Protein AF-A0A4R0J7V2-F1 (afdb_monomer)

Mean predicted aligned error: 3.7 Å

Foldseek 3Di:
DVLLVVQLVVLLVVLVVLCVVVVVLLVVLVNDDDALSNCLSVLSNVLTNVVSVVVVVLCVVQVLVVFPLSVVLSVLLVVLSCQLSVLSVVRRSCVSVVHDDDPVSVVSNVVSVVSNVVSVVSVVVSSVVSVVVSVVVVVVVD

Organism: NCBI:txid1572660

pLDDT: mean 94.62, std 4.79, range [77.19, 98.56]

Sequence (142 aa):
MRKLFVAADVYMILGLISGLYYRELTKANDFTGDTQLSVVHTHILALGMLFFLIALALEKLFTLSEGKLFTAFFWVYNAGLALTVGLMIVRGTMTVLGHEAGPALDGLSGLGHITITLGLIFFFINLGKRVEAEVKEKAAAA

Radius of gyration: 18.42 Å; Cα contacts (8 Å, |Δi|>4): 155; chains: 1; bounding box: 40×27×57 Å

Secondary structure (DSSP, 8-state):
-HHHHHHHHHHHHHHHHHHHHHHHHHHHTT--S--THHHHHHHIIIIIIIHHHHHHHHHHHH-GGGSTTHHHHHHHHHHHHHHHHHHHHHHHHHHHTTPPPPHHHHHHHHHHHHHHHHHHHHHHHHHHHHHHHHHHHHHH--

InterPro domains:
  IPR021299 Protein of unknown function DUF2871 [PF11070] (1-129)
  IPR036927 Cytochrome c oxidase-like, subunit I superfamily [G3DSA:1.20.210.10] (2-142)
  IPR036927 Cytochrome c oxidase-like, subunit I superfamily [SSF81442] (29-129)

Solvent-accessible surface area (backbone atoms only — not comparable to full-atom values): 7140 Å² total; per-residue (Å²): 105,70,69,36,52,52,48,15,51,53,22,41,53,51,14,56,52,39,47,50,48,38,55,54,54,31,61,77,55,75,50,85,78,89,47,49,32,78,51,45,22,56,50,30,32,47,71,30,17,50,44,25,50,51,51,37,53,45,31,75,74,38,50,40,79,78,31,88,34,36,66,55,13,55,53,37,28,52,51,10,48,51,47,36,50,50,50,35,48,54,47,16,50,32,48,60,72,73,42,84,77,56,72,68,61,56,60,53,49,53,52,13,54,52,32,32,49,54,11,49,52,31,40,52,58,27,46,53,57,27,51,54,50,51,52,52,52,53,63,73,74,107

Nearest PDB structures (foldseek):
  8d9p-assembly1_A  TM=3.934E-01  e=1.904E+00  synthetic construct
  8a1g-assembly2_B  TM=2.200E-01  e=6.332E-01  Homo sapiens
  1i4d-assembly1_A  TM=3.175E-01  e=2.508E+00  Homo sapiens
  4fzs-assembly1_B  TM=2.188E-01  e=2.374E+00  Homo sapiens
  3qwe-assembly1_A-2  TM=2.459E-01  e=8.897E+00  Homo sapiens

Structure (mmCIF, N/CA/C/O backbone):
data_AF-A0A4R0J7V2-F1
#
_entry.id   AF-A0A4R0J7V2-F1
#
loop_
_atom_site.group_PDB
_atom_site.id
_atom_site.type_symbol
_atom_site.label_atom_id
_atom_site.label_alt_id
_atom_site.label_comp_id
_atom_site.label_asym_id
_atom_site.label_entity_id
_atom_site.label_seq_id
_atom_site.pdbx_PDB_ins_code
_atom_site.Cartn_x
_atom_site.Cartn_y
_atom_site.Cartn_z
_atom_site.occupancy
_atom_site.B_iso_or_equiv
_atom_site.auth_seq_id
_atom_site.auth_comp_id
_atom_site.auth_asym_id
_atom_site.auth_atom_id
_atom_site.pdbx_PDB_model_num
ATOM 1 N N . MET A 1 1 ? -15.236 -5.537 7.130 1.00 85.19 1 MET A N 1
ATOM 2 C CA . MET A 1 1 ? -14.986 -6.873 6.516 1.00 85.19 1 MET A CA 1
ATOM 3 C C . MET A 1 1 ? -14.824 -6.845 4.982 1.00 85.19 1 MET A C 1
ATOM 5 O O . MET A 1 1 ? -13.691 -6.904 4.522 1.00 85.19 1 MET A O 1
ATOM 9 N N . ARG A 1 2 ? -15.889 -6.704 4.161 1.00 93.31 2 ARG A N 1
ATOM 10 C CA . ARG A 1 2 ? -15.815 -6.861 2.678 1.00 93.31 2 ARG A CA 1
ATOM 11 C C . ARG A 1 2 ? -14.757 -5.989 1.983 1.00 93.31 2 ARG A C 1
ATOM 13 O O . ARG A 1 2 ? -14.061 -6.479 1.106 1.00 93.31 2 ARG A O 1
ATOM 20 N N . LYS A 1 3 ? -14.612 -4.721 2.388 1.00 94.19 3 LYS A N 1
ATOM 21 C CA . LYS A 1 3 ? -13.628 -3.790 1.798 1.00 94.19 3 LYS A CA 1
ATOM 22 C C . LYS A 1 3 ? -12.182 -4.285 1.932 1.00 94.19 3 LYS A C 1
ATOM 24 O O . LYS A 1 3 ? -11.427 -4.191 0.975 1.00 94.19 3 LYS A O 1
ATOM 29 N N . LEU A 1 4 ? -11.820 -4.821 3.099 1.00 96.88 4 LEU A N 1
ATOM 30 C CA . LEU A 1 4 ? -10.466 -5.315 3.376 1.00 96.88 4 LEU A CA 1
ATOM 31 C C . LEU A 1 4 ? -10.181 -6.602 2.595 1.00 96.88 4 LEU A C 1
ATOM 33 O O . LEU A 1 4 ? -9.107 -6.735 2.026 1.00 96.88 4 LEU A O 1
ATOM 37 N N . PHE A 1 5 ? -11.168 -7.501 2.505 1.00 97.88 5 PHE A N 1
ATOM 38 C CA . PHE A 1 5 ? -11.057 -8.715 1.693 1.00 97.88 5 PHE A CA 1
ATOM 39 C C . PHE A 1 5 ? -10.855 -8.391 0.208 1.00 97.88 5 PHE A C 1
ATOM 41 O O . PHE A 1 5 ? -9.913 -8.885 -0.398 1.00 97.88 5 PHE A O 1
ATOM 48 N N . VAL A 1 6 ? -11.694 -7.516 -0.359 1.00 98.25 6 VAL A N 1
ATOM 49 C CA . VAL A 1 6 ? -11.572 -7.110 -1.769 1.00 98.25 6 VAL A CA 1
ATOM 50 C C . VAL A 1 6 ? -10.231 -6.422 -2.026 1.00 98.25 6 VAL A C 1
ATOM 52 O O . VAL A 1 6 ? -9.609 -6.690 -3.044 1.00 98.25 6 VAL A O 1
ATOM 55 N N . ALA A 1 7 ? -9.752 -5.576 -1.107 1.00 97.81 7 ALA A N 1
ATOM 56 C CA . ALA A 1 7 ? -8.429 -4.969 -1.239 1.00 97.81 7 ALA A CA 1
ATOM 57 C C . ALA A 1 7 ? -7.320 -6.034 -1.266 1.00 97.81 7 ALA A C 1
ATOM 59 O O . ALA A 1 7 ? -6.498 -6.025 -2.177 1.00 97.81 7 ALA A O 1
ATOM 60 N N . ALA A 1 8 ? -7.323 -6.977 -0.317 1.00 98.25 8 ALA A N 1
ATOM 61 C CA . ALA A 1 8 ? -6.333 -8.051 -0.268 1.00 98.25 8 ALA A CA 1
ATOM 62 C C . ALA A 1 8 ? -6.329 -8.906 -1.548 1.00 98.25 8 ALA A C 1
ATOM 64 O O . ALA A 1 8 ? -5.260 -9.196 -2.081 1.00 98.25 8 ALA A O 1
ATOM 65 N N . ASP A 1 9 ? -7.512 -9.264 -2.052 1.00 98.38 9 ASP A N 1
ATOM 66 C CA . ASP A 1 9 ? -7.689 -10.063 -3.270 1.00 98.38 9 ASP A CA 1
ATOM 67 C C . ASP A 1 9 ? -7.200 -9.319 -4.524 1.00 98.38 9 ASP A C 1
ATOM 69 O O . ASP A 1 9 ? -6.410 -9.842 -5.310 1.00 98.38 9 ASP A O 1
ATOM 73 N N . VAL A 1 10 ? -7.563 -8.041 -4.666 1.00 98.44 10 VAL A N 1
ATOM 74 C CA . VAL A 1 10 ? -7.085 -7.200 -5.773 1.00 98.44 10 VAL A CA 1
ATOM 75 C C . VAL A 1 10 ? -5.564 -7.059 -5.739 1.00 98.44 10 VAL A C 1
ATOM 77 O O . VAL A 1 10 ? -4.913 -7.234 -6.769 1.00 98.44 10 VAL A O 1
ATOM 80 N N . TYR A 1 11 ? -4.967 -6.791 -4.575 1.00 98.56 11 TYR A N 1
ATOM 81 C CA . TYR A 1 11 ? -3.510 -6.696 -4.470 1.00 98.56 11 TYR A CA 1
ATOM 82 C C . TYR A 1 11 ? -2.812 -8.033 -4.708 1.00 98.56 11 TYR A C 1
ATOM 84 O O . TYR A 1 11 ? -1.733 -8.048 -5.292 1.00 98.56 11 TYR A O 1
ATOM 92 N N . MET A 1 12 ? -3.415 -9.158 -4.326 1.00 98.50 12 MET A N 1
ATOM 93 C CA . MET A 1 12 ? -2.888 -10.481 -4.661 1.00 98.50 12 MET A CA 1
ATOM 94 C C . MET A 1 12 ? -2.765 -10.646 -6.180 1.00 98.50 12 MET A C 1
ATOM 96 O O . MET A 1 12 ? -1.677 -10.936 -6.679 1.00 98.50 12 MET A O 1
ATOM 100 N N . ILE A 1 13 ? -3.842 -10.361 -6.916 1.00 98.56 13 ILE A N 1
ATOM 101 C CA . ILE A 1 13 ? -3.870 -10.458 -8.380 1.00 98.56 13 ILE A CA 1
ATOM 102 C C . ILE A 1 13 ? -2.848 -9.502 -9.007 1.00 98.56 13 ILE A C 1
ATOM 104 O O . ILE A 1 13 ? -2.035 -9.918 -9.834 1.00 98.56 13 ILE A O 1
ATOM 108 N N . LEU A 1 14 ? -2.844 -8.231 -8.590 1.00 98.25 14 LEU A N 1
ATOM 109 C CA . LEU A 1 14 ? -1.917 -7.224 -9.114 1.00 98.25 14 LEU A CA 1
ATOM 110 C C . LEU A 1 14 ? -0.455 -7.585 -8.842 1.00 98.25 14 LEU A C 1
ATOM 112 O O . LEU A 1 14 ? 0.388 -7.394 -9.716 1.00 98.25 14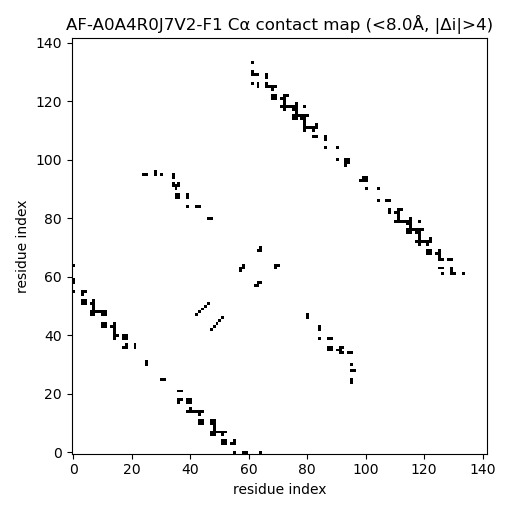 LEU A O 1
ATOM 116 N N . GLY A 1 15 ? -0.154 -8.140 -7.667 1.00 97.75 15 GLY A N 1
ATOM 117 C CA . GLY A 1 15 ? 1.187 -8.596 -7.324 1.00 97.75 15 GLY A CA 1
ATOM 118 C C . GLY A 1 15 ? 1.638 -9.717 -8.253 1.00 97.75 15 GLY A C 1
ATOM 119 O O . GLY A 1 15 ? 2.719 -9.640 -8.834 1.00 97.75 15 GLY A O 1
ATOM 120 N N . LEU A 1 16 ? 0.807 -10.740 -8.469 1.00 98.00 16 LEU A N 1
ATOM 121 C CA . LEU A 1 16 ? 1.134 -11.828 -9.398 1.00 98.00 16 LEU A CA 1
ATOM 122 C C . LEU A 1 16 ? 1.374 -11.308 -10.826 1.00 98.00 16 LEU A C 1
ATOM 124 O O . LEU A 1 16 ? 2.387 -11.653 -11.440 1.00 98.00 16 LEU A O 1
ATOM 128 N N . ILE A 1 17 ? 0.502 -10.421 -11.319 1.00 98.31 17 ILE A N 1
ATOM 129 C CA . ILE A 1 17 ? 0.648 -9.791 -12.641 1.00 98.31 17 ILE A CA 1
ATOM 130 C C . ILE A 1 17 ? 1.951 -8.991 -12.728 1.00 98.31 17 ILE A C 1
ATOM 132 O O . ILE A 1 17 ? 2.667 -9.108 -13.720 1.00 98.31 17 ILE A O 1
ATOM 136 N N . SER A 1 18 ? 2.311 -8.215 -11.701 1.00 97.44 18 SER A N 1
ATOM 137 C CA . SER A 1 18 ? 3.540 -7.414 -11.731 1.00 97.44 18 SER A CA 1
ATOM 138 C C . SER A 1 18 ? 4.804 -8.277 -11.751 1.00 97.44 18 SER A C 1
ATOM 140 O O . SER A 1 18 ? 5.795 -7.905 -12.373 1.00 97.44 18 SER A O 1
ATOM 142 N N . GLY A 1 19 ? 4.778 -9.437 -11.084 1.00 95.75 19 GLY A N 1
ATOM 143 C CA . GLY A 1 19 ? 5.883 -10.397 -11.115 1.00 95.75 19 GLY A CA 1
ATOM 144 C C . GLY A 1 19 ? 6.088 -10.999 -12.506 1.00 95.75 19 GLY A C 1
ATOM 145 O O . GLY A 1 19 ? 7.225 -11.119 -12.964 1.00 95.75 19 GLY A O 1
ATOM 146 N N . LEU A 1 20 ? 4.994 -11.322 -13.204 1.00 97.31 20 LEU A N 1
ATOM 147 C CA . LEU A 1 20 ? 5.045 -11.751 -14.602 1.00 97.31 20 LEU A CA 1
ATOM 148 C C . LEU A 1 20 ? 5.549 -10.622 -15.509 1.00 97.31 20 LEU A C 1
ATOM 150 O O . LEU A 1 20 ? 6.463 -10.842 -16.297 1.00 97.31 20 LEU A O 1
ATOM 154 N N . TYR A 1 21 ? 5.010 -9.411 -15.347 1.00 97.56 21 TYR A N 1
ATOM 155 C CA . TYR A 1 21 ? 5.415 -8.232 -16.115 1.00 97.56 21 TYR A CA 1
ATOM 156 C C . TYR A 1 21 ? 6.922 -7.968 -16.023 1.00 97.56 21 TYR A C 1
ATOM 158 O O . TYR A 1 21 ? 7.570 -7.795 -17.050 1.00 97.56 21 TYR A O 1
ATOM 166 N N . TYR A 1 22 ? 7.499 -8.015 -14.816 1.00 96.88 22 TYR A N 1
ATOM 167 C CA . TYR A 1 22 ? 8.946 -7.902 -14.620 1.00 96.88 22 TYR A CA 1
ATOM 168 C C . TYR A 1 22 ? 9.727 -8.929 -15.445 1.00 96.88 22 TYR A C 1
ATOM 170 O O . TYR A 1 22 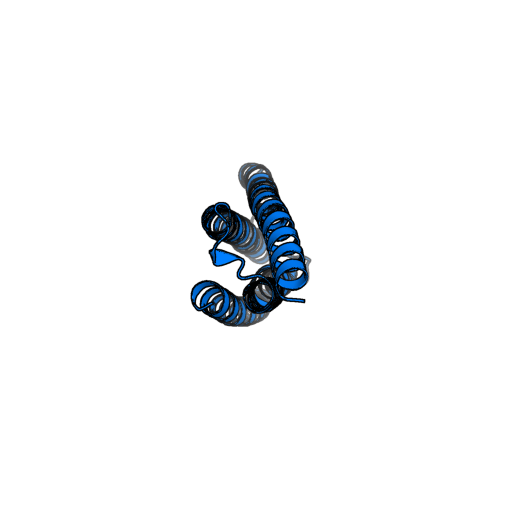? 10.649 -8.555 -16.163 1.00 96.88 22 TYR A O 1
ATOM 178 N N . ARG A 1 23 ? 9.347 -10.209 -15.362 1.00 95.31 23 ARG A N 1
ATOM 179 C CA . ARG A 1 23 ? 10.062 -11.310 -16.024 1.00 95.31 23 ARG A CA 1
ATOM 180 C C . ARG A 1 23 ? 9.986 -11.231 -17.545 1.00 95.31 23 ARG A C 1
ATOM 182 O O . ARG A 1 23 ? 10.989 -11.462 -18.211 1.00 95.31 23 ARG A O 1
ATOM 189 N N . GLU A 1 24 ? 8.808 -10.936 -18.085 1.00 97.44 24 GLU A N 1
ATOM 190 C CA . GLU A 1 24 ? 8.615 -10.856 -19.534 1.00 97.44 24 GLU A CA 1
ATOM 191 C C . GLU A 1 24 ? 9.295 -9.615 -20.117 1.00 97.44 24 GLU A C 1
ATOM 193 O O . GLU A 1 24 ? 9.941 -9.708 -21.158 1.00 97.44 24 GLU A O 1
ATOM 198 N N . LEU A 1 25 ? 9.227 -8.468 -19.429 1.00 96.81 25 LEU A N 1
ATOM 199 C CA . LEU A 1 25 ? 9.846 -7.233 -19.909 1.00 96.81 25 LEU A CA 1
ATOM 200 C C . LEU A 1 25 ? 11.377 -7.323 -19.921 1.00 96.81 25 LEU A C 1
ATOM 202 O O . LEU A 1 25 ? 11.993 -6.933 -20.911 1.00 96.81 25 LEU A O 1
ATOM 206 N N . THR A 1 26 ? 12.003 -7.832 -18.855 1.00 96.19 26 THR A N 1
ATOM 207 C CA . THR A 1 26 ? 13.470 -7.955 -18.815 1.00 96.19 26 THR A CA 1
ATOM 208 C C . THR A 1 26 ? 13.977 -8.967 -19.828 1.00 96.19 26 THR A C 1
ATOM 210 O O . THR A 1 26 ? 14.963 -8.698 -20.507 1.00 96.19 26 THR A O 1
ATOM 213 N N . LYS A 1 27 ? 13.265 -10.086 -20.001 1.00 96.50 27 LYS A N 1
ATOM 214 C CA . LYS A 1 27 ? 13.578 -11.084 -21.024 1.00 96.50 27 LYS A CA 1
ATOM 215 C C . LYS A 1 27 ? 13.448 -10.522 -22.441 1.00 96.50 27 LYS A C 1
ATOM 217 O O . LYS A 1 27 ? 14.305 -10.794 -23.268 1.00 96.50 27 LYS A O 1
ATOM 222 N N . ALA A 1 28 ? 12.401 -9.749 -22.726 1.00 96.69 28 ALA A N 1
ATOM 223 C CA . ALA A 1 28 ? 12.179 -9.167 -24.051 1.00 96.69 28 ALA A CA 1
ATOM 224 C C . ALA A 1 28 ? 13.216 -8.096 -24.439 1.00 96.69 28 ALA A C 1
ATOM 226 O O . ALA A 1 28 ? 13.347 -7.794 -25.621 1.00 96.69 28 ALA A O 1
ATOM 227 N N . ASN A 1 29 ? 13.924 -7.522 -23.462 1.00 96.25 29 ASN A N 1
ATOM 228 C CA . ASN A 1 29 ? 14.927 -6.472 -23.666 1.00 96.25 29 ASN A CA 1
ATOM 229 C C . ASN A 1 29 ? 16.356 -6.931 -23.320 1.00 96.25 29 ASN A C 1
ATOM 231 O O . ASN A 1 29 ? 17.231 -6.083 -23.169 1.00 96.25 29 ASN A O 1
ATOM 235 N N . ASP A 1 30 ? 16.587 -8.239 -23.132 1.00 95.69 30 ASP A N 1
ATOM 236 C CA . ASP A 1 30 ? 17.881 -8.812 -22.718 1.00 95.69 30 ASP A CA 1
ATOM 237 C C . ASP A 1 30 ? 18.522 -8.078 -21.517 1.00 95.69 30 ASP A C 1
ATOM 239 O O . ASP A 1 30 ? 19.738 -7.914 -21.412 1.00 95.69 30 ASP A O 1
ATOM 243 N N . PHE A 1 31 ? 17.685 -7.601 -20.590 1.00 94.81 31 PHE A N 1
ATOM 244 C CA . PHE A 1 31 ? 18.108 -6.739 -19.492 1.00 94.81 31 PHE A CA 1
ATOM 245 C C . PHE A 1 31 ? 18.704 -7.554 -18.338 1.00 94.81 31 PHE A C 1
ATOM 247 O O . PHE A 1 31 ? 18.026 -8.397 -17.748 1.00 94.81 31 PHE A O 1
ATOM 254 N N . THR A 1 32 ? 19.953 -7.253 -17.964 1.00 91.31 32 THR A N 1
ATOM 255 C CA . THR A 1 32 ? 20.697 -7.953 -16.896 1.00 91.31 32 THR A CA 1
ATOM 256 C C . THR A 1 32 ? 21.058 -7.069 -15.696 1.00 91.31 32 THR A C 1
ATOM 258 O O . THR A 1 32 ? 21.839 -7.491 -14.845 1.00 91.31 32 THR A O 1
ATOM 261 N N . GLY A 1 33 ? 20.562 -5.830 -15.647 1.00 91.81 33 GLY A N 1
ATOM 262 C CA . GLY A 1 33 ? 20.854 -4.874 -14.575 1.00 91.81 33 GLY A CA 1
ATOM 263 C C . GLY A 1 33 ? 19.857 -4.915 -13.414 1.00 91.81 33 GLY A C 1
ATOM 264 O O . GLY A 1 33 ? 18.960 -5.758 -13.359 1.00 91.81 33 GLY A O 1
ATOM 265 N N . ASP A 1 34 ? 19.979 -3.940 -12.512 1.00 92.31 34 ASP A N 1
ATOM 266 C CA . ASP A 1 34 ? 19.023 -3.723 -11.426 1.00 92.31 34 ASP A CA 1
ATOM 267 C C . ASP A 1 34 ? 17.878 -2.803 -11.868 1.00 92.31 34 ASP A C 1
ATOM 269 O O . ASP A 1 34 ? 18.081 -1.769 -12.504 1.00 92.31 34 ASP A O 1
ATOM 273 N N . THR A 1 35 ? 16.646 -3.158 -11.500 1.00 93.56 35 THR A N 1
ATOM 274 C CA . THR A 1 35 ? 15.449 -2.348 -11.767 1.00 93.56 35 THR A CA 1
ATOM 275 C C . THR A 1 35 ? 14.471 -2.409 -10.603 1.00 93.56 35 THR A C 1
ATOM 277 O O . THR A 1 35 ? 14.311 -3.449 -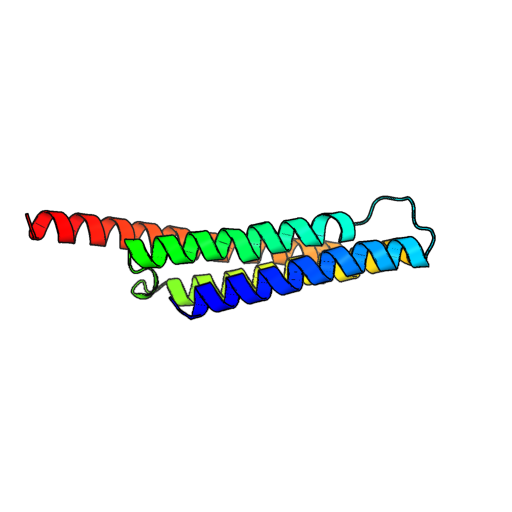9.957 1.00 93.56 35 THR A O 1
ATOM 280 N N . GLN A 1 36 ? 13.744 -1.312 -10.370 1.00 92.44 36 GLN A N 1
ATOM 281 C CA . GLN A 1 36 ? 12.692 -1.259 -9.353 1.00 92.44 36 GLN A CA 1
ATOM 282 C C . GLN A 1 36 ? 11.552 -2.256 -9.616 1.00 92.44 36 GLN A C 1
ATOM 284 O O . GLN A 1 36 ? 10.898 -2.667 -8.661 1.00 92.44 36 GLN A O 1
ATOM 289 N N . LEU A 1 37 ? 11.336 -2.714 -10.861 1.00 94.62 37 LEU A N 1
ATOM 290 C CA . LEU A 1 37 ? 10.318 -3.739 -11.154 1.00 94.62 37 LEU A CA 1
ATOM 291 C C . LEU A 1 37 ? 10.538 -5.032 -10.361 1.00 94.62 37 LEU A C 1
ATOM 293 O O . LEU A 1 37 ? 9.560 -5.679 -9.990 1.00 94.62 37 LEU A O 1
ATOM 297 N N . SER A 1 38 ? 11.797 -5.382 -10.071 1.00 93.88 38 SER A N 1
ATOM 298 C CA . SER A 1 38 ? 12.154 -6.608 -9.345 1.00 93.88 38 SER A CA 1
ATOM 299 C C . SER A 1 38 ? 11.513 -6.685 -7.953 1.00 93.88 38 SER A C 1
ATOM 301 O O . SER A 1 38 ? 11.183 -7.771 -7.476 1.00 93.88 38 SER A O 1
ATOM 303 N N . VAL A 1 39 ? 11.269 -5.531 -7.325 1.00 95.25 39 VAL A N 1
ATOM 304 C CA . VAL A 1 39 ? 10.703 -5.422 -5.975 1.00 95.25 39 VAL A CA 1
ATOM 305 C C . VAL A 1 39 ? 9.229 -5.005 -5.964 1.00 95.25 39 VAL A C 1
ATOM 307 O O . VAL A 1 39 ? 8.597 -5.055 -4.911 1.00 95.25 39 VAL A O 1
ATOM 310 N N . VAL A 1 40 ? 8.632 -4.631 -7.102 1.00 96.56 40 VAL A N 1
ATOM 311 C CA . VAL A 1 40 ? 7.204 -4.246 -7.161 1.00 96.56 40 VAL A CA 1
ATOM 312 C C . VAL A 1 40 ? 6.309 -5.392 -6.688 1.00 96.56 40 VAL A C 1
ATOM 314 O O . VAL A 1 40 ? 5.413 -5.181 -5.873 1.00 96.56 40 VAL A O 1
ATOM 317 N N . HIS A 1 41 ? 6.592 -6.614 -7.147 1.00 96.00 41 HIS A N 1
ATOM 318 C CA . HIS A 1 41 ? 5.847 -7.813 -6.763 1.00 96.00 41 HIS A CA 1
ATOM 319 C C . HIS A 1 41 ? 5.784 -7.991 -5.242 1.00 96.00 41 HIS A C 1
ATOM 321 O O . HIS A 1 41 ? 4.704 -8.166 -4.676 1.00 96.00 41 HIS A O 1
ATOM 327 N N . THR A 1 42 ? 6.931 -7.894 -4.566 1.00 96.38 42 THR A N 1
ATOM 328 C CA . THR A 1 42 ? 7.009 -8.085 -3.115 1.00 96.38 42 THR A CA 1
ATOM 329 C C . THR A 1 42 ? 6.326 -6.953 -2.355 1.00 96.38 42 THR A C 1
ATOM 331 O O . THR A 1 42 ? 5.633 -7.230 -1.380 1.00 96.38 42 THR A O 1
ATOM 334 N N . HIS A 1 43 ? 6.430 -5.703 -2.815 1.00 96.50 43 HIS A N 1
ATOM 335 C CA . HIS A 1 43 ? 5.745 -4.572 -2.181 1.00 96.50 43 HIS A CA 1
ATOM 336 C C . HIS A 1 43 ? 4.223 -4.687 -2.294 1.00 96.50 43 HIS A C 1
ATOM 338 O O . HIS A 1 43 ? 3.530 -4.493 -1.297 1.00 96.50 43 HIS A O 1
ATOM 344 N N . ILE A 1 44 ? 3.694 -5.054 -3.466 1.00 97.94 44 ILE A N 1
ATOM 345 C CA . ILE A 1 44 ? 2.251 -5.247 -3.648 1.00 97.94 44 ILE A CA 1
ATOM 346 C C . ILE A 1 44 ? 1.745 -6.409 -2.781 1.00 97.94 44 ILE A C 1
ATOM 348 O O . ILE A 1 44 ? 0.728 -6.272 -2.098 1.00 97.94 44 ILE A O 1
ATOM 352 N N . LEU A 1 45 ? 2.443 -7.548 -2.770 1.00 98.00 45 LEU A N 1
ATOM 353 C CA . LEU A 1 45 ? 2.008 -8.694 -1.971 1.00 98.00 45 LEU A CA 1
ATOM 354 C C . LEU A 1 45 ? 2.132 -8.437 -0.464 1.00 98.00 45 LEU A C 1
ATOM 356 O O . LEU A 1 45 ? 1.244 -8.830 0.286 1.00 98.00 45 LEU A O 1
ATOM 360 N N . ALA A 1 46 ? 3.185 -7.764 -0.003 1.00 98.19 46 ALA A N 1
ATOM 361 C CA . ALA A 1 46 ? 3.382 -7.497 1.419 1.00 98.19 46 ALA A CA 1
ATOM 362 C C . ALA A 1 46 ? 2.485 -6.362 1.937 1.00 98.19 46 ALA A C 1
ATOM 364 O O . ALA A 1 46 ? 1.727 -6.556 2.888 1.00 98.19 46 ALA A O 1
ATOM 365 N N . LEU A 1 47 ? 2.551 -5.182 1.313 1.00 97.69 47 LEU A N 1
ATOM 366 C CA . LEU A 1 47 ? 1.835 -3.981 1.763 1.00 97.69 47 LEU A CA 1
ATOM 367 C C . LEU A 1 47 ? 0.379 -3.948 1.285 1.00 97.69 47 LEU A C 1
ATOM 369 O O . LEU A 1 47 ? -0.459 -3.292 1.890 1.00 97.69 47 LEU A O 1
ATOM 373 N N . GLY A 1 48 ? 0.059 -4.663 0.210 1.00 97.88 48 GLY A N 1
ATOM 374 C CA . GLY A 1 48 ? -1.309 -4.857 -0.244 1.00 97.88 48 GLY A CA 1
ATOM 375 C C . GLY A 1 48 ? -1.914 -6.113 0.372 1.00 97.88 48 GLY A C 1
ATOM 376 O O . GLY A 1 48 ? -2.690 -6.040 1.320 1.00 97.88 48 GLY A O 1
ATOM 377 N N . MET A 1 49 ? -1.559 -7.286 -0.149 1.00 98.56 49 MET A N 1
ATOM 378 C CA . MET A 1 49 ? -2.242 -8.534 0.212 1.00 98.56 49 MET A CA 1
ATOM 379 C C . MET A 1 49 ? -2.079 -8.910 1.695 1.00 98.56 49 MET A C 1
ATOM 381 O O . MET A 1 49 ? -3.077 -8.989 2.412 1.00 98.56 49 MET A O 1
ATOM 385 N N . LEU A 1 50 ? -0.850 -9.102 2.183 1.00 98.50 50 LEU A N 1
ATOM 386 C CA . LEU A 1 50 ? -0.611 -9.571 3.553 1.00 98.50 50 LEU A CA 1
ATOM 387 C C . LEU A 1 50 ? -1.094 -8.556 4.590 1.00 98.50 50 LEU A C 1
ATOM 389 O O . LEU A 1 50 ? -1.797 -8.925 5.531 1.00 98.50 50 LEU A O 1
ATOM 393 N N . PHE A 1 51 ? -0.778 -7.274 4.403 1.00 98.38 51 PHE A N 1
ATOM 394 C CA . PHE A 1 51 ? -1.239 -6.219 5.299 1.00 98.38 51 PHE A CA 1
ATOM 395 C C . PHE A 1 51 ? -2.772 -6.147 5.374 1.00 98.38 51 PHE A C 1
ATOM 397 O O . PHE A 1 51 ? -3.320 -6.084 6.476 1.00 98.38 51 PHE A O 1
ATOM 404 N N . PHE A 1 52 ? -3.494 -6.222 4.247 1.00 98.38 52 PHE A N 1
ATOM 405 C CA . PHE A 1 52 ? -4.961 -6.198 4.282 1.00 98.38 52 PHE A CA 1
ATOM 406 C C . PHE A 1 52 ? -5.583 -7.490 4.828 1.00 98.38 52 PHE A C 1
ATOM 408 O O . PHE A 1 52 ? -6.644 -7.412 5.449 1.00 98.38 52 PHE A O 1
ATOM 415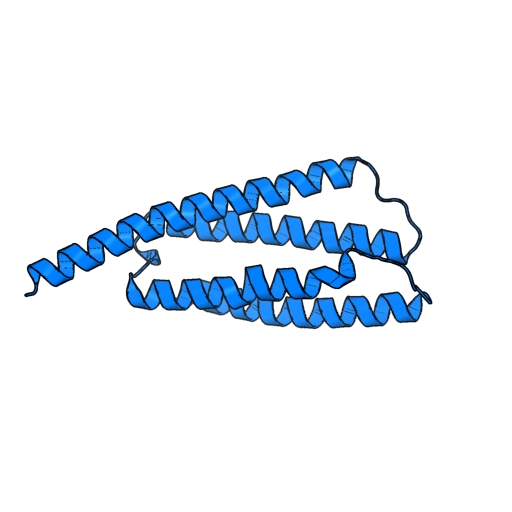 N N . LEU A 1 53 ? -4.931 -8.651 4.696 1.00 98.50 53 LEU A N 1
ATOM 416 C CA . LEU A 1 53 ? -5.343 -9.875 5.399 1.00 98.50 53 LEU A CA 1
ATOM 417 C C . LEU A 1 53 ? -5.178 -9.739 6.918 1.00 98.50 53 LEU A C 1
ATOM 419 O O . LEU A 1 53 ? -6.080 -10.112 7.670 1.00 98.50 53 LEU A O 1
ATOM 423 N N . ILE A 1 54 ? -4.073 -9.146 7.378 1.00 98.44 54 ILE A N 1
ATOM 424 C CA . ILE A 1 54 ? -3.866 -8.831 8.799 1.00 98.44 54 ILE A CA 1
ATOM 425 C C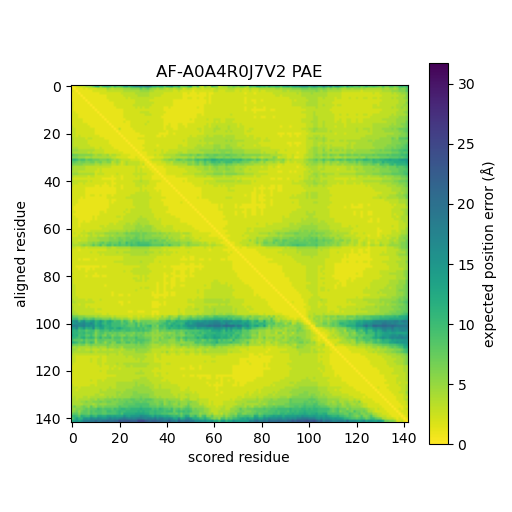 . ILE A 1 54 ? -4.930 -7.836 9.273 1.00 98.44 54 ILE A C 1
ATOM 427 O O . ILE A 1 54 ? -5.582 -8.066 10.290 1.00 98.44 54 ILE A O 1
ATOM 431 N N . ALA A 1 55 ? -5.176 -6.764 8.516 1.00 97.69 55 ALA A N 1
ATOM 432 C CA . ALA A 1 55 ? -6.217 -5.794 8.838 1.00 97.69 55 ALA A CA 1
ATOM 433 C C . ALA A 1 55 ? -7.614 -6.436 8.872 1.00 97.69 55 ALA A C 1
ATOM 435 O O . ALA A 1 55 ? -8.429 -6.069 9.714 1.00 97.69 55 ALA A O 1
ATOM 436 N N . LEU A 1 56 ? -7.899 -7.408 7.998 1.00 97.94 56 LEU A N 1
ATOM 437 C CA . LEU A 1 56 ? -9.147 -8.174 8.004 1.00 97.94 56 LEU A CA 1
ATOM 438 C C . LEU A 1 56 ? -9.280 -9.037 9.268 1.00 97.94 56 LEU A C 1
ATOM 440 O O . LEU A 1 56 ? -10.361 -9.095 9.853 1.00 97.94 56 LEU A O 1
ATOM 444 N N . ALA A 1 57 ? -8.197 -9.676 9.715 1.00 98.12 57 ALA A N 1
ATOM 445 C CA . ALA A 1 57 ? -8.184 -10.413 10.976 1.00 98.12 57 ALA A CA 1
ATOM 446 C C . ALA A 1 57 ? -8.415 -9.477 12.175 1.00 98.12 57 ALA A C 1
ATOM 448 O O . ALA A 1 57 ? -9.236 -9.776 13.037 1.00 98.12 57 ALA A O 1
ATOM 449 N N . LEU A 1 58 ? -7.766 -8.310 12.197 1.00 97.31 58 LEU A N 1
ATOM 450 C CA . LEU A 1 58 ? -7.953 -7.299 13.244 1.00 97.31 58 LEU A CA 1
ATOM 451 C C . LEU A 1 58 ? -9.364 -6.696 13.234 1.00 97.31 58 LEU A C 1
ATOM 453 O O . LEU A 1 58 ? -9.938 -6.463 14.292 1.00 97.31 58 LEU A O 1
ATOM 457 N N . GLU A 1 59 ? -9.957 -6.493 12.058 1.00 96.44 59 GLU A N 1
ATOM 458 C CA . GLU A 1 59 ? -11.364 -6.109 11.906 1.00 96.44 59 GLU A CA 1
ATOM 459 C C . GLU A 1 59 ? -12.294 -7.137 12.553 1.00 96.44 59 GLU A C 1
ATOM 461 O O . GLU A 1 59 ? -13.238 -6.750 13.231 1.00 96.44 59 GLU A O 1
ATOM 466 N N . LYS A 1 60 ? -12.022 -8.434 12.379 1.00 95.75 60 LYS A N 1
ATOM 467 C CA . LYS A 1 60 ? -12.814 -9.498 13.007 1.00 95.75 60 LYS A CA 1
ATOM 468 C C . LYS A 1 60 ? -12.680 -9.508 14.536 1.00 95.75 60 LYS A C 1
ATOM 470 O O . LYS A 1 60 ? -13.617 -9.926 15.205 1.00 95.75 60 LYS A O 1
ATOM 475 N N . LEU A 1 61 ? -11.530 -9.095 15.073 1.00 95.56 61 LEU A N 1
ATOM 476 C CA . LEU A 1 61 ? -11.236 -9.138 16.511 1.00 95.56 61 LEU A CA 1
ATOM 477 C C . LEU A 1 61 ? -11.652 -7.879 17.276 1.00 95.56 61 LEU A C 1
ATOM 479 O O . LEU A 1 61 ? -11.961 -7.981 18.454 1.00 95.56 61 LEU A O 1
ATOM 483 N N . PHE A 1 62 ? -11.602 -6.711 16.636 1.00 96.00 62 PHE A N 1
ATOM 484 C CA . PHE A 1 62 ? -11.763 -5.416 17.308 1.00 96.00 62 PHE A CA 1
ATOM 485 C C . PHE A 1 62 ? -12.803 -4.512 16.642 1.00 96.00 62 PHE A C 1
ATOM 487 O O . PHE A 1 62 ? -12.956 -3.354 17.037 1.00 96.00 62 PHE A O 1
ATOM 494 N N . THR A 1 63 ? -13.476 -4.990 15.593 1.00 95.00 63 THR A N 1
ATOM 495 C CA . THR A 1 63 ? -14.453 -4.225 14.802 1.00 95.00 63 THR A CA 1
ATOM 496 C C . THR A 1 63 ? -13.885 -2.864 14.382 1.00 95.00 63 THR A C 1
ATOM 498 O O . THR A 1 63 ? -14.407 -1.799 14.714 1.00 95.00 63 THR A O 1
ATOM 501 N N . LEU A 1 64 ? -12.744 -2.887 13.683 1.00 93.94 64 LEU A N 1
ATOM 502 C CA . LEU A 1 64 ? -12.007 -1.688 13.266 1.00 93.94 64 LEU A CA 1
ATOM 503 C C . LEU A 1 64 ? -12.882 -0.663 12.538 1.00 93.94 64 LEU A C 1
ATOM 505 O O . LEU A 1 64 ? -12.674 0.540 12.708 1.00 93.94 64 LEU A O 1
ATOM 509 N N . SER A 1 65 ? -13.847 -1.133 11.750 1.00 93.38 65 SER A N 1
ATOM 510 C CA . SER A 1 65 ? -14.747 -0.321 10.935 1.00 93.38 65 SER A CA 1
ATOM 511 C C . SER A 1 65 ? -15.709 0.574 11.719 1.00 93.38 65 SER A C 1
ATOM 513 O O . SER A 1 65 ? -16.197 1.547 11.148 1.00 93.38 65 SER A O 1
ATOM 515 N N . GLU A 1 66 ? -15.919 0.333 13.016 1.00 92.69 66 GLU A N 1
ATOM 516 C CA . GLU A 1 66 ? -16.654 1.256 13.898 1.00 92.69 66 GLU A CA 1
ATOM 517 C C . GLU A 1 66 ? -15.842 2.504 14.267 1.00 92.69 66 GLU A C 1
ATOM 519 O O . GLU A 1 66 ? -16.383 3.523 14.701 1.00 92.69 66 GLU A O 1
ATOM 524 N N . GLY A 1 67 ? -14.520 2.444 14.120 1.00 91.62 67 GLY A N 1
ATOM 525 C CA . GLY A 1 67 ? -13.652 3.565 14.425 1.00 91.62 67 GLY A CA 1
ATOM 526 C C . GLY A 1 67 ? -13.741 4.672 13.366 1.00 91.62 67 GLY A C 1
ATOM 527 O O . GLY A 1 67 ? -1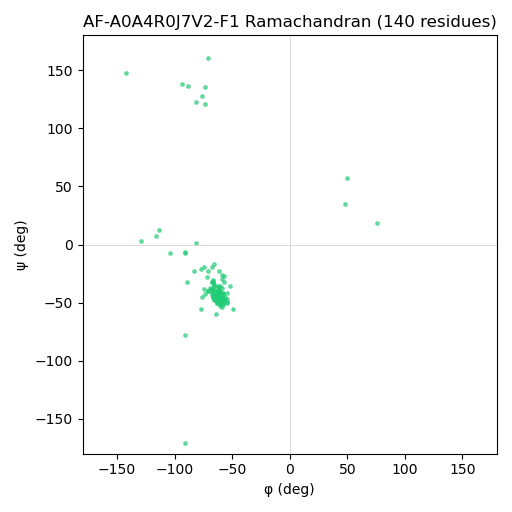3.678 4.431 12.161 1.00 91.62 67 GLY A O 1
ATOM 528 N N . LYS A 1 68 ? -13.831 5.931 13.818 1.00 92.12 68 LYS A N 1
ATOM 529 C CA . LYS A 1 68 ? -13.997 7.113 12.944 1.00 92.12 68 LYS A CA 1
ATOM 530 C C . LYS A 1 68 ? -12.866 7.296 11.923 1.00 92.12 68 LYS A C 1
ATOM 532 O O . LYS A 1 68 ? -13.078 7.912 10.883 1.00 92.12 68 LYS A O 1
ATOM 537 N N . LEU A 1 69 ? -11.670 6.786 12.220 1.00 95.31 69 LEU A N 1
ATOM 538 C CA . LEU A 1 69 ? -10.496 6.921 11.357 1.00 95.31 69 LEU A CA 1
ATOM 539 C C . LEU A 1 69 ? -10.348 5.765 10.366 1.00 95.31 69 LEU A C 1
ATOM 541 O O . LEU A 1 69 ? -9.503 5.856 9.481 1.00 95.31 69 LEU A O 1
ATOM 545 N N . PHE A 1 70 ? -11.175 4.718 10.447 1.00 96.31 70 PHE A N 1
ATOM 546 C CA . PHE A 1 70 ? -11.083 3.561 9.557 1.00 96.31 70 PHE A CA 1
ATOM 547 C C . PHE A 1 70 ? -11.198 3.944 8.078 1.00 96.31 70 PHE A C 1
ATOM 549 O O . PHE A 1 70 ? -10.383 3.528 7.258 1.00 96.31 70 PHE A O 1
ATOM 556 N N . THR A 1 71 ? -12.183 4.775 7.729 1.00 96.19 71 THR A N 1
ATOM 557 C CA . THR A 1 71 ? -12.383 5.216 6.341 1.00 96.19 71 THR A CA 1
ATOM 558 C C . THR A 1 71 ? -11.209 6.061 5.842 1.00 96.19 71 THR A C 1
ATOM 560 O O . THR A 1 71 ? -10.783 5.885 4.703 1.00 96.19 71 THR A O 1
ATOM 563 N N . ALA A 1 72 ? -10.661 6.938 6.692 1.00 96.94 72 ALA A N 1
ATOM 564 C CA . ALA A 1 72 ? -9.499 7.758 6.353 1.00 96.94 72 ALA A CA 1
ATOM 565 C C . ALA A 1 72 ? -8.247 6.894 6.147 1.00 96.94 72 ALA A C 1
ATOM 567 O O . ALA A 1 72 ? -7.594 7.016 5.115 1.00 96.94 72 ALA A O 1
ATOM 568 N N . PHE A 1 73 ? -7.968 5.969 7.074 1.00 97.56 73 PHE A N 1
ATOM 569 C CA . PHE A 1 73 ? -6.928 4.948 6.933 1.00 97.56 73 PHE A CA 1
ATOM 570 C C . PHE A 1 73 ? -7.050 4.235 5.588 1.00 97.56 73 PHE A C 1
ATOM 572 O O . PHE A 1 73 ? -6.097 4.224 4.815 1.00 97.56 73 PHE A O 1
ATOM 579 N N . PHE A 1 74 ? -8.225 3.668 5.305 1.00 97.81 74 PHE A N 1
ATOM 580 C CA . PHE A 1 74 ? -8.410 2.809 4.147 1.00 97.81 74 PHE A CA 1
ATOM 581 C C . PHE A 1 74 ? -8.092 3.558 2.852 1.00 97.81 74 PHE A C 1
ATOM 583 O O . PHE A 1 74 ? -7.314 3.068 2.039 1.00 97.81 74 PHE A O 1
ATOM 590 N N . TRP A 1 75 ? -8.640 4.758 2.661 1.00 98.12 75 TRP A N 1
ATOM 591 C CA . TRP A 1 75 ? -8.425 5.503 1.421 1.00 98.12 75 TRP A CA 1
ATOM 592 C C . TRP A 1 75 ? -7.024 6.096 1.307 1.00 98.12 75 TRP A C 1
ATOM 594 O O . TRP A 1 75 ? -6.414 5.979 0.248 1.00 98.12 75 TRP A O 1
ATOM 604 N N . VAL A 1 76 ? -6.488 6.679 2.382 1.00 98.12 76 VAL A N 1
ATOM 605 C CA . VAL A 1 76 ? -5.155 7.300 2.354 1.00 98.12 76 VAL A CA 1
ATOM 606 C C . VAL A 1 76 ? -4.069 6.246 2.169 1.00 98.12 76 VAL A C 1
ATOM 608 O O . VAL A 1 76 ? -3.178 6.432 1.345 1.00 98.12 76 VAL A O 1
ATOM 611 N N . TYR A 1 77 ? -4.177 5.103 2.848 1.00 98.31 77 TYR A N 1
ATOM 612 C CA . TYR A 1 77 ? -3.228 4.005 2.681 1.00 98.31 77 TYR A CA 1
ATOM 613 C C . TYR A 1 77 ? -3.251 3.440 1.255 1.00 98.31 77 TYR A C 1
ATOM 615 O O . TYR A 1 77 ? -2.198 3.308 0.636 1.00 98.31 77 TYR A O 1
ATOM 623 N N . ASN A 1 78 ? -4.439 3.163 0.700 1.00 98.19 78 ASN A N 1
ATOM 624 C CA . ASN A 1 78 ? -4.562 2.668 -0.676 1.00 98.19 78 ASN A CA 1
ATOM 625 C C . ASN A 1 78 ? -4.045 3.687 -1.705 1.00 98.19 78 ASN A C 1
ATOM 627 O O . ASN A 1 78 ? -3.365 3.296 -2.648 1.00 98.19 78 ASN A O 1
ATOM 631 N N . ALA A 1 79 ? -4.318 4.982 -1.518 1.00 97.94 79 ALA A N 1
ATOM 632 C CA . ALA A 1 79 ? -3.802 6.032 -2.396 1.00 97.94 79 ALA A CA 1
ATOM 633 C C . ALA A 1 79 ? -2.268 6.116 -2.346 1.00 97.94 79 ALA A C 1
ATOM 635 O O . ALA A 1 79 ? -1.620 6.184 -3.388 1.00 97.94 79 ALA A O 1
ATOM 636 N N . GLY A 1 80 ? -1.684 6.052 -1.145 1.00 97.56 80 GLY A N 1
ATOM 637 C CA . GLY A 1 80 ? -0.234 6.033 -0.968 1.00 97.56 80 GLY A CA 1
ATOM 638 C C . GLY A 1 80 ? 0.413 4.801 -1.595 1.00 97.56 80 GLY A C 1
ATOM 639 O O . GLY A 1 80 ? 1.405 4.927 -2.307 1.00 97.56 80 GLY A O 1
ATOM 640 N N . LEU A 1 81 ? -0.173 3.618 -1.391 1.00 97.44 81 LEU A N 1
ATOM 641 C CA . LEU A 1 81 ? 0.324 2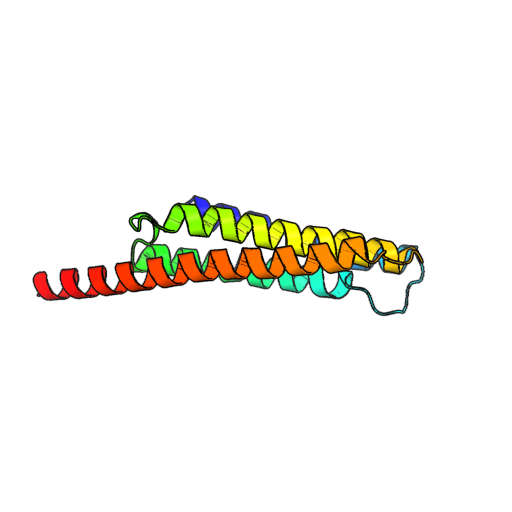.375 -1.977 1.00 97.44 81 LEU A CA 1
ATOM 642 C C . LEU A 1 81 ? 0.231 2.388 -3.507 1.00 97.44 81 LEU A C 1
ATOM 644 O O . LEU A 1 81 ? 1.204 2.042 -4.173 1.00 97.44 81 LEU A O 1
ATOM 648 N N . ALA A 1 82 ? -0.894 2.844 -4.067 1.00 97.19 82 ALA A N 1
ATOM 649 C CA . ALA A 1 82 ? -1.069 2.982 -5.510 1.00 97.19 82 ALA A CA 1
ATOM 650 C C . ALA A 1 82 ? -0.054 3.959 -6.122 1.00 97.19 82 ALA A C 1
ATOM 652 O O . ALA A 1 82 ? 0.526 3.658 -7.164 1.00 97.19 82 ALA A O 1
ATOM 653 N N . LEU A 1 83 ? 0.204 5.094 -5.461 1.00 96.19 83 LEU A N 1
ATOM 654 C CA . LEU A 1 83 ? 1.208 6.062 -5.900 1.00 96.19 83 LEU A CA 1
ATOM 655 C C . LEU A 1 83 ? 2.618 5.458 -5.878 1.00 96.19 83 LEU A C 1
ATOM 657 O O . LEU A 1 83 ? 3.323 5.521 -6.882 1.00 96.19 83 LEU A O 1
ATOM 661 N N . THR A 1 84 ? 3.014 4.833 -4.766 1.00 95.12 84 THR A N 1
ATOM 662 C CA . THR A 1 84 ? 4.328 4.188 -4.624 1.00 95.12 84 THR A CA 1
ATOM 663 C C . THR A 1 84 ? 4.534 3.112 -5.690 1.00 95.12 84 THR A C 1
ATOM 665 O O . THR A 1 84 ? 5.517 3.149 -6.425 1.00 95.12 84 THR A O 1
ATOM 668 N N . VAL A 1 85 ? 3.579 2.190 -5.836 1.00 96.56 85 VAL A N 1
ATOM 669 C CA . VAL A 1 85 ? 3.652 1.097 -6.815 1.00 96.56 85 VAL A CA 1
ATOM 670 C C . VAL A 1 85 ? 3.653 1.628 -8.246 1.00 96.56 85 VAL A C 1
ATOM 672 O O . VAL A 1 85 ? 4.467 1.188 -9.057 1.00 96.56 85 VAL A O 1
ATOM 675 N N . GLY A 1 86 ? 2.788 2.593 -8.564 1.00 95.81 86 GLY A N 1
ATOM 676 C CA . GLY A 1 86 ? 2.724 3.196 -9.894 1.00 95.81 86 GLY A CA 1
ATOM 677 C C . GLY A 1 86 ? 4.048 3.842 -10.295 1.00 95.81 86 GLY A C 1
ATOM 678 O O . GLY A 1 86 ? 4.540 3.613 -11.399 1.00 95.81 86 GLY A O 1
ATOM 679 N N . LEU A 1 87 ? 4.679 4.580 -9.379 1.00 95.00 87 LEU A N 1
ATOM 680 C CA . LEU A 1 87 ? 5.979 5.200 -9.627 1.00 95.00 87 LEU A CA 1
ATOM 681 C C . LEU A 1 87 ? 7.101 4.171 -9.778 1.00 95.00 87 LEU A C 1
ATOM 683 O O . LEU A 1 87 ? 7.942 4.341 -10.659 1.00 95.00 87 LEU A O 1
ATOM 687 N N . MET A 1 88 ? 7.099 3.095 -8.984 1.00 94.75 88 MET A N 1
ATOM 688 C CA . MET A 1 88 ? 8.069 2.003 -9.134 1.00 94.75 88 MET A CA 1
ATOM 689 C C . MET A 1 88 ? 7.933 1.300 -10.489 1.00 94.75 88 MET A C 1
ATOM 691 O O . MET A 1 88 ? 8.942 1.006 -11.130 1.00 94.75 88 MET A O 1
ATOM 695 N N . ILE A 1 89 ? 6.698 1.068 -10.951 1.00 95.94 89 ILE A N 1
ATOM 696 C CA . ILE A 1 89 ? 6.425 0.480 -12.269 1.00 95.94 89 ILE A CA 1
ATOM 697 C C . ILE A 1 89 ? 6.931 1.405 -13.376 1.00 95.94 89 ILE A C 1
ATOM 699 O O . ILE A 1 89 ? 7.662 0.947 -14.251 1.00 95.94 89 ILE A O 1
ATOM 703 N N . VAL A 1 90 ? 6.588 2.697 -13.340 1.00 94.81 90 VAL A N 1
ATOM 704 C CA . VAL A 1 90 ? 7.026 3.665 -14.360 1.00 94.81 90 VAL A CA 1
ATOM 705 C C . VAL A 1 90 ? 8.549 3.758 -14.393 1.00 94.81 90 VAL A C 1
ATOM 707 O O . VAL A 1 90 ? 9.152 3.548 -15.444 1.00 94.81 90 VAL A O 1
ATOM 710 N N . ARG A 1 91 ? 9.182 4.002 -13.240 1.00 93.38 91 ARG A N 1
ATOM 711 C CA . ARG A 1 91 ? 10.639 4.143 -13.133 1.00 93.38 91 ARG A CA 1
ATOM 712 C C . ARG A 1 91 ? 11.367 2.894 -13.580 1.00 93.38 91 ARG A C 1
ATOM 714 O O . ARG A 1 91 ? 12.251 2.979 -14.422 1.00 93.38 91 ARG A O 1
ATOM 721 N N . GLY A 1 92 ? 10.992 1.735 -13.049 1.00 94.06 92 GLY A N 1
ATOM 722 C CA . GLY A 1 92 ? 11.684 0.513 -13.410 1.00 94.06 92 GLY A CA 1
ATOM 723 C C . GLY A 1 92 ? 11.465 0.133 -14.878 1.00 94.06 92 GLY A C 1
ATOM 724 O O . GLY A 1 92 ? 12.363 -0.450 -15.478 1.00 94.06 92 GLY A O 1
ATOM 725 N N . THR A 1 93 ? 10.304 0.458 -15.466 1.00 95.62 93 THR A N 1
ATOM 726 C CA . THR A 1 93 ? 10.047 0.213 -16.894 1.00 95.62 93 THR A CA 1
ATOM 727 C C . THR A 1 93 ? 10.965 1.094 -17.733 1.00 95.62 93 THR A C 1
ATOM 729 O O . THR A 1 93 ? 11.609 0.593 -18.646 1.00 95.62 93 THR A O 1
ATOM 732 N N . MET A 1 94 ? 11.101 2.377 -17.378 1.00 94.44 94 MET A N 1
ATOM 733 C CA . MET A 1 94 ? 12.068 3.276 -18.014 1.00 94.44 94 MET A CA 1
ATOM 734 C C . MET A 1 94 ? 13.496 2.728 -17.917 1.00 94.44 94 MET A C 1
ATOM 736 O O . MET A 1 94 ? 14.182 2.685 -18.931 1.00 94.44 94 MET A O 1
ATOM 740 N N . THR A 1 95 ? 13.909 2.229 -16.746 1.00 93.88 95 THR A N 1
ATOM 741 C CA . THR A 1 95 ? 15.234 1.617 -16.557 1.00 93.88 95 THR A CA 1
ATOM 742 C C . THR A 1 95 ? 15.462 0.425 -17.487 1.00 93.88 95 THR A C 1
ATOM 744 O O . THR A 1 95 ? 16.512 0.346 -18.116 1.00 93.88 95 THR A O 1
ATOM 747 N N . VAL A 1 96 ? 14.486 -0.481 -17.613 1.00 95.38 96 VAL A N 1
ATOM 748 C CA . VAL A 1 96 ? 14.610 -1.658 -18.493 1.00 95.38 96 VAL A CA 1
ATOM 749 C C . VAL A 1 96 ? 14.664 -1.256 -19.970 1.00 95.38 96 VAL A C 1
ATOM 751 O O . VAL A 1 96 ? 15.371 -1.887 -20.747 1.00 95.38 96 VAL A O 1
ATOM 754 N N . LEU A 1 97 ? 13.971 -0.180 -20.348 1.00 94.94 97 LEU A N 1
ATOM 755 C CA . LEU A 1 97 ? 13.985 0.376 -21.705 1.00 94.94 97 LEU A CA 1
ATOM 756 C C . LEU A 1 97 ? 15.198 1.286 -21.992 1.00 94.94 97 LEU A C 1
ATOM 758 O O . LEU A 1 97 ? 15.290 1.849 -23.080 1.00 94.94 97 LEU A O 1
ATOM 762 N N . GLY A 1 98 ? 16.119 1.462 -21.038 1.00 91.75 98 GLY A N 1
ATOM 763 C CA . GLY A 1 98 ? 17.308 2.304 -21.206 1.00 91.75 98 GLY A CA 1
ATOM 764 C C . GLY A 1 98 ? 17.044 3.814 -21.134 1.00 91.75 98 GLY A C 1
ATOM 765 O O . GLY A 1 98 ? 17.867 4.605 -21.590 1.00 91.75 98 GLY A O 1
ATOM 766 N N . HIS A 1 99 ? 15.910 4.234 -20.569 1.00 89.69 99 HIS A N 1
ATOM 767 C CA . HIS A 1 99 ? 15.587 5.641 -20.335 1.00 89.69 99 HIS A CA 1
ATOM 768 C C . HIS A 1 99 ? 15.991 6.086 -18.924 1.00 89.69 99 HIS A C 1
ATOM 770 O O . HIS A 1 99 ? 15.717 5.400 -17.936 1.00 89.69 99 HIS A O 1
ATOM 776 N N . GLU A 1 100 ? 16.566 7.285 -18.812 1.00 82.19 100 GLU A N 1
ATOM 777 C CA . GLU A 1 100 ? 16.851 7.895 -17.513 1.00 82.19 100 GLU A CA 1
ATOM 778 C C . GLU A 1 100 ? 15.575 8.461 -16.875 1.00 82.19 100 GLU A C 1
ATOM 780 O O . GLU A 1 100 ? 14.828 9.235 -17.481 1.00 82.19 100 GLU A O 1
ATOM 785 N N . ALA A 1 101 ? 15.315 8.078 -15.624 1.00 77.19 101 ALA A N 1
ATOM 786 C CA . ALA A 1 101 ? 14.229 8.649 -14.842 1.00 77.19 101 ALA A CA 1
ATOM 787 C C . ALA A 1 101 ? 14.611 10.069 -14.394 1.00 77.19 101 ALA A C 1
ATOM 789 O O . ALA A 1 101 ? 15.601 10.263 -13.696 1.00 77.19 101 ALA A O 1
ATOM 790 N N . GLY A 1 102 ? 13.815 11.068 -14.781 1.00 80.12 102 GLY A N 1
ATOM 791 C CA . GLY A 1 102 ? 14.084 12.458 -14.413 1.00 80.12 102 GLY A CA 1
ATOM 792 C C . GLY A 1 102 ? 13.851 12.764 -12.918 1.00 80.12 102 GLY A C 1
ATOM 793 O O . GLY A 1 102 ? 13.056 12.073 -12.266 1.00 80.12 102 GLY A O 1
ATOM 794 N N . PRO A 1 103 ? 14.427 13.869 -12.392 1.00 80.38 103 PRO A N 1
ATOM 795 C CA . PRO A 1 103 ? 14.342 14.261 -10.974 1.00 80.38 103 PRO A CA 1
ATOM 796 C C . PRO A 1 103 ? 12.909 14.433 -10.452 1.00 80.38 103 PRO A C 1
ATOM 798 O O . PRO A 1 103 ? 12.626 14.236 -9.270 1.00 80.38 103 PRO A O 1
ATOM 801 N N . ALA A 1 104 ? 11.972 14.775 -11.340 1.00 80.88 104 ALA A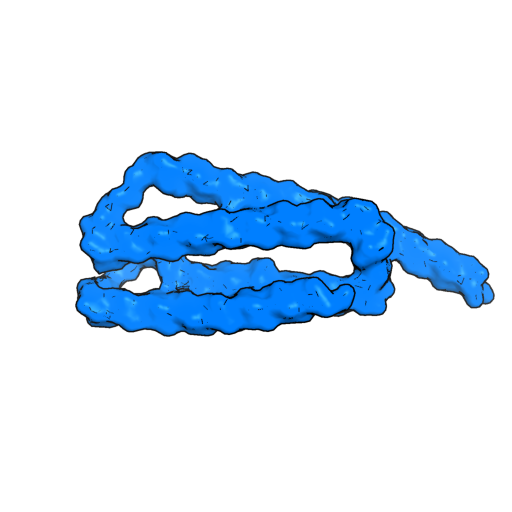 N 1
ATOM 802 C CA . ALA A 1 104 ? 10.556 14.896 -11.003 1.00 80.88 104 ALA A CA 1
ATOM 803 C C . ALA A 1 104 ? 9.979 13.582 -10.447 1.00 80.88 104 ALA A C 1
ATOM 805 O O . ALA A 1 104 ? 9.192 13.599 -9.502 1.00 80.88 104 ALA A O 1
ATOM 806 N N . LEU A 1 105 ? 10.405 12.432 -10.981 1.00 82.00 105 LEU A N 1
ATOM 807 C CA . LEU A 1 105 ? 9.948 11.132 -10.497 1.00 82.00 105 LEU A CA 1
ATOM 808 C C . LEU A 1 105 ? 10.523 10.807 -9.101 1.00 82.00 105 LEU A C 1
ATOM 810 O O . LEU A 1 105 ? 9.938 9.982 -8.402 1.00 82.00 105 LEU A O 1
ATOM 814 N N . ASP A 1 106 ? 11.653 11.409 -8.697 1.00 79.94 106 ASP A N 1
ATOM 815 C CA . ASP A 1 106 ? 12.279 11.160 -7.384 1.00 79.94 106 ASP A CA 1
ATOM 816 C C . ASP A 1 106 ? 11.490 11.899 -6.310 1.00 79.94 106 ASP A C 1
ATOM 818 O O . ASP A 1 106 ? 11.113 11.314 -5.294 1.00 79.94 106 ASP A O 1
ATOM 822 N N . GLY A 1 107 ? 11.145 13.162 -6.586 1.00 78.94 107 GLY A N 1
ATOM 823 C CA . GLY A 1 107 ? 10.284 13.960 -5.715 1.00 78.94 107 GLY A CA 1
ATOM 824 C C . GLY A 1 107 ? 8.911 13.318 -5.498 1.00 78.94 107 GLY A C 1
ATOM 825 O O . GLY A 1 107 ? 8.424 13.262 -4.369 1.00 78.94 107 GLY A O 1
ATOM 826 N N . LEU A 1 108 ? 8.307 12.759 -6.554 1.00 84.69 108 LEU A N 1
ATOM 827 C CA . LEU A 1 108 ? 7.018 12.067 -6.450 1.00 84.69 108 LEU A CA 1
ATOM 828 C C . LEU A 1 108 ? 7.103 10.768 -5.631 1.00 84.69 108 LEU A C 1
ATOM 830 O O . LEU A 1 108 ? 6.152 10.434 -4.924 1.00 84.69 108 LEU A O 1
ATOM 834 N N . SER A 1 109 ? 8.238 10.059 -5.665 1.00 83.31 109 SER A N 1
ATOM 835 C CA . SER A 1 109 ? 8.444 8.833 -4.875 1.00 83.31 109 SER A CA 1
ATOM 836 C C . SER A 1 109 ? 8.366 9.101 -3.364 1.00 83.31 109 SER A C 1
ATOM 838 O O . SER A 1 109 ? 7.791 8.314 -2.601 1.00 83.31 109 SER A O 1
ATOM 840 N N . GLY A 1 110 ? 8.859 10.266 -2.927 1.00 87.56 110 GLY A N 1
ATOM 841 C CA . GLY A 1 110 ? 8.735 10.719 -1.540 1.00 87.56 110 GLY A CA 1
ATOM 842 C C . GLY A 1 110 ? 7.281 10.923 -1.098 1.00 87.56 110 GLY A C 1
ATOM 843 O O . GLY A 1 110 ? 6.923 10.578 0.029 1.00 87.56 110 GLY A O 1
ATOM 844 N N . LEU A 1 111 ? 6.408 11.406 -1.989 1.00 92.38 111 LEU A N 1
ATOM 845 C CA . LEU A 1 111 ? 4.989 11.618 -1.677 1.00 92.38 111 LEU A CA 1
ATOM 846 C C . LEU A 1 111 ? 4.248 10.306 -1.405 1.00 92.38 111 LEU A C 1
ATOM 848 O O . LEU A 1 111 ? 3.386 10.268 -0.525 1.00 92.38 111 LEU A O 1
ATOM 852 N N . GLY A 1 112 ? 4.600 9.226 -2.109 1.00 92.00 112 GLY A N 1
ATOM 853 C CA . GLY A 1 112 ? 4.058 7.892 -1.839 1.00 92.00 112 GLY A CA 1
ATOM 854 C C . GLY A 1 112 ? 4.354 7.442 -0.406 1.00 92.00 112 GLY A C 1
ATOM 855 O O . GLY A 1 112 ? 3.441 7.073 0.334 1.00 92.00 112 GLY A O 1
ATOM 856 N N . HIS A 1 113 ? 5.608 7.591 0.031 1.00 92.19 113 HIS A N 1
ATOM 857 C CA . HIS A 1 113 ? 6.038 7.248 1.391 1.00 92.19 113 HIS A CA 1
ATOM 858 C C . HIS A 1 113 ? 5.336 8.085 2.464 1.00 92.19 113 HIS A C 1
ATOM 860 O O . HIS A 1 113 ? 4.850 7.541 3.460 1.00 92.19 113 HIS A O 1
ATOM 866 N N . ILE A 1 114 ? 5.233 9.400 2.255 1.00 96.25 114 ILE A N 1
ATOM 867 C CA . ILE A 1 114 ? 4.528 10.302 3.177 1.00 96.25 114 ILE A CA 1
ATOM 868 C C . ILE A 1 114 ? 3.055 9.893 3.290 1.00 96.25 114 ILE A C 1
ATOM 870 O O . ILE A 1 114 ? 2.511 9.798 4.390 1.00 96.25 114 ILE A O 1
ATOM 874 N N . THR A 1 115 ? 2.416 9.585 2.163 1.00 97.12 115 THR A N 1
ATOM 875 C CA . THR A 1 115 ? 0.996 9.221 2.126 1.00 97.12 115 THR A CA 1
ATOM 876 C C . THR A 1 115 ? 0.736 7.878 2.817 1.00 97.12 115 THR A C 1
ATOM 878 O O . THR A 1 115 ? -0.186 7.779 3.628 1.00 97.12 115 THR A O 1
ATOM 881 N N . ILE A 1 116 ? 1.579 6.862 2.585 1.00 96.81 116 ILE A N 1
ATOM 882 C CA . ILE A 1 116 ? 1.511 5.582 3.315 1.00 96.81 116 ILE A CA 1
ATOM 883 C C . ILE A 1 116 ? 1.681 5.814 4.820 1.00 96.81 116 ILE A C 1
ATOM 885 O O . ILE A 1 116 ? 0.921 5.260 5.614 1.00 96.81 116 ILE A O 1
ATOM 889 N N . THR A 1 117 ? 2.628 6.670 5.215 1.00 97.62 117 THR A 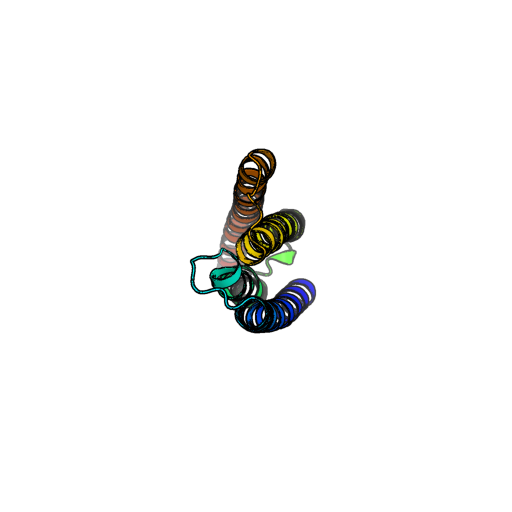N 1
ATOM 890 C CA . THR A 1 117 ? 2.875 7.010 6.625 1.00 97.62 117 THR A CA 1
ATOM 891 C C . THR A 1 117 ? 1.627 7.604 7.278 1.00 97.62 117 THR A C 1
ATOM 893 O O . THR A 1 117 ? 1.219 7.150 8.346 1.00 97.62 117 THR A O 1
ATOM 896 N N . LEU A 1 118 ? 0.960 8.556 6.620 1.00 97.81 118 LEU A N 1
ATOM 897 C CA . LEU A 1 118 ? -0.305 9.118 7.105 1.00 97.81 118 LEU A CA 1
ATOM 898 C C . LEU A 1 118 ? -1.403 8.049 7.226 1.00 97.81 118 LEU A C 1
ATOM 900 O O . LEU A 1 118 ? -2.114 8.005 8.231 1.00 97.81 118 LEU A O 1
ATOM 904 N N . GLY A 1 119 ? -1.508 7.147 6.246 1.00 98.00 119 GLY A N 1
ATOM 905 C CA . GLY A 1 119 ? -2.434 6.014 6.295 1.00 98.00 119 GLY A CA 1
ATOM 906 C C . GLY A 1 119 ? -2.183 5.096 7.498 1.00 98.00 119 GLY A C 1
ATOM 907 O O . GLY A 1 119 ? -3.129 4.709 8.186 1.00 98.00 119 GLY A O 1
ATOM 908 N N . LEU A 1 120 ? -0.915 4.800 7.800 1.00 98.06 120 LEU A N 1
ATOM 909 C CA . LEU A 1 120 ? -0.513 4.002 8.962 1.00 98.06 120 LEU A CA 1
ATOM 910 C C . LEU A 1 120 ? -0.789 4.719 10.289 1.00 98.06 120 LEU A C 1
ATOM 912 O O . LEU A 1 120 ? -1.246 4.085 11.237 1.00 98.06 120 LEU A O 1
ATOM 916 N N . ILE A 1 121 ? -0.585 6.036 10.362 1.00 98.31 121 ILE A N 1
ATOM 917 C CA . ILE A 1 121 ? -0.945 6.826 11.548 1.00 98.31 121 ILE A CA 1
ATOM 918 C C . ILE A 1 121 ? -2.449 6.702 11.823 1.00 98.31 121 ILE A C 1
ATOM 920 O O . ILE A 1 121 ? -2.852 6.392 12.946 1.00 98.31 121 ILE A O 1
ATOM 924 N N . PHE A 1 122 ? -3.293 6.870 10.800 1.00 98.12 122 PHE A N 1
ATOM 925 C CA . PHE A 1 122 ? -4.739 6.688 10.952 1.00 98.12 122 PHE A CA 1
ATOM 926 C C . PHE A 1 122 ? -5.100 5.264 11.370 1.00 98.12 122 PHE A C 1
ATOM 928 O O . PHE A 1 122 ? -5.961 5.091 12.233 1.00 98.12 122 PHE A O 1
ATOM 935 N N . PHE A 1 123 ? -4.419 4.260 10.813 1.00 98.12 123 PHE A N 1
ATOM 936 C CA . PHE A 1 123 ? -4.608 2.861 11.182 1.00 98.12 123 PHE A CA 1
ATOM 937 C C . PHE A 1 123 ? -4.324 2.617 12.668 1.00 98.12 123 PHE A C 1
ATOM 939 O O . PHE A 1 123 ? -5.195 2.112 13.373 1.00 98.12 123 PHE A O 1
ATOM 946 N N . PHE A 1 124 ? -3.149 3.015 13.164 1.00 98.06 124 PHE A N 1
ATOM 947 C CA . PHE A 1 124 ? -2.742 2.744 14.545 1.00 98.06 124 PHE A CA 1
ATOM 948 C C . PHE A 1 124 ? -3.561 3.525 15.573 1.00 98.06 124 PHE A C 1
ATOM 950 O O . PHE A 1 124 ? -3.937 2.958 16.599 1.00 98.06 124 PHE A O 1
ATOM 957 N N . ILE A 1 125 ? -3.917 4.785 15.294 1.00 98.00 125 ILE A N 1
ATOM 958 C CA . ILE A 1 125 ? -4.811 5.547 16.180 1.00 98.00 125 ILE A CA 1
ATOM 959 C C . ILE A 1 125 ? -6.195 4.885 16.236 1.00 98.00 125 ILE A C 1
ATOM 961 O O . ILE A 1 125 ? -6.800 4.801 17.307 1.00 98.00 125 ILE A O 1
ATOM 965 N N . ASN A 1 126 ? -6.714 4.413 15.098 1.00 97.25 126 ASN A N 1
ATOM 966 C CA . ASN A 1 126 ? -7.998 3.718 15.055 1.00 97.25 126 ASN A CA 1
ATOM 967 C C . ASN A 1 126 ? -7.946 2.391 15.821 1.00 97.25 126 ASN A C 1
ATOM 969 O O . ASN A 1 126 ? -8.821 2.124 16.640 1.00 97.25 126 ASN A O 1
ATOM 973 N N . LEU A 1 127 ? -6.908 1.590 15.573 1.00 97.38 127 LEU A N 1
ATOM 974 C CA . LEU A 1 127 ? -6.683 0.301 16.219 1.00 97.38 127 LEU A CA 1
ATOM 975 C C . LEU A 1 127 ? -6.575 0.455 17.739 1.00 97.38 127 LEU A C 1
ATOM 977 O O . LEU A 1 127 ? -7.293 -0.238 18.449 1.00 97.38 127 LEU A O 1
ATOM 981 N N . GLY A 1 128 ? -5.766 1.397 18.237 1.00 96.75 128 GLY A N 1
ATOM 982 C CA . GLY A 1 128 ? -5.608 1.631 19.677 1.00 96.75 128 GLY A CA 1
ATOM 983 C C . GLY A 1 128 ? -6.941 1.912 20.377 1.00 96.75 128 GLY A C 1
ATOM 984 O O . GLY A 1 128 ? -7.286 1.247 21.349 1.00 96.75 128 GLY A O 1
ATOM 985 N N . LYS A 1 129 ? -7.760 2.807 19.809 1.00 95.94 129 LYS A N 1
ATOM 986 C CA . LYS A 1 129 ? -9.096 3.122 20.350 1.00 95.94 129 LYS A CA 1
ATOM 987 C C . LYS A 1 129 ? -10.035 1.916 20.365 1.00 95.94 129 LYS A C 1
ATOM 989 O O . LYS A 1 129 ? -10.842 1.779 21.280 1.00 95.94 129 LYS A O 1
ATOM 994 N N . ARG A 1 130 ? -9.964 1.067 19.339 1.00 96.12 130 ARG A N 1
ATOM 995 C CA . ARG A 1 130 ? -10.814 -0.124 19.208 1.00 96.12 130 ARG A CA 1
ATOM 996 C C . ARG A 1 130 ? -10.389 -1.248 20.148 1.00 96.12 130 ARG A C 1
ATOM 998 O O . ARG A 1 130 ? -11.250 -1.880 20.744 1.00 96.12 130 ARG A O 1
ATOM 1005 N N . VAL A 1 131 ? -9.085 -1.432 20.346 1.00 96.44 131 VAL A N 1
ATOM 1006 C CA . VAL A 1 131 ? -8.543 -2.368 21.342 1.00 96.44 131 VAL A CA 1
ATOM 1007 C C . VAL A 1 131 ? -8.960 -1.953 22.755 1.00 96.44 131 VAL A C 1
ATOM 1009 O O . VAL A 1 131 ? -9.439 -2.786 23.517 1.00 96.44 131 VAL A O 1
ATOM 1012 N N . GLU A 1 132 ? -8.845 -0.670 23.104 1.00 95.31 132 GLU A N 1
ATOM 1013 C CA . GLU A 1 132 ? -9.287 -0.175 24.416 1.00 95.31 132 GLU A CA 1
ATOM 1014 C C . GLU A 1 132 ? -10.793 -0.363 24.650 1.00 95.31 132 GLU A C 1
ATOM 1016 O O . GLU A 1 132 ? -11.205 -0.696 25.762 1.00 95.31 132 GLU A O 1
ATOM 1021 N N . ALA A 1 133 ? -11.617 -0.141 23.620 1.00 93.06 133 ALA A N 1
ATOM 1022 C CA . ALA A 1 133 ? -13.062 -0.341 23.698 1.00 93.06 133 ALA A CA 1
ATOM 1023 C C . ALA A 1 133 ? -13.416 -1.816 23.945 1.00 93.06 133 ALA A C 1
ATOM 1025 O O . ALA A 1 133 ? -14.158 -2.109 24.879 1.00 93.06 133 ALA A O 1
ATOM 1026 N N . GLU A 1 134 ? -12.807 -2.729 23.184 1.00 93.06 134 GLU A N 1
ATOM 1027 C CA . GLU A 1 134 ? -12.995 -4.180 23.315 1.00 93.06 134 GLU A CA 1
ATOM 1028 C C . GLU A 1 134 ? -12.641 -4.685 24.726 1.00 93.06 134 GLU A C 1
ATOM 1030 O O . GLU A 1 134 ? -13.351 -5.505 25.308 1.00 93.06 134 GLU A O 1
ATOM 1035 N N . VAL A 1 135 ? -11.544 -4.183 25.306 1.00 93.62 135 VAL A N 1
ATOM 1036 C CA . VAL A 1 135 ? -11.123 -4.554 26.668 1.00 93.62 135 VAL A CA 1
ATOM 1037 C C . VAL A 1 135 ? -12.143 -4.089 27.709 1.00 93.62 135 VAL A C 1
ATOM 1039 O O . VAL A 1 135 ? -12.487 -4.853 28.611 1.00 93.62 135 VAL A O 1
ATOM 1042 N N . LYS A 1 136 ? -12.648 -2.855 27.589 1.00 93.19 136 LYS A N 1
ATOM 1043 C CA . LYS A 1 136 ? -13.654 -2.308 28.514 1.00 93.19 136 LYS A CA 1
ATOM 1044 C C . LYS A 1 136 ? -14.981 -3.058 28.423 1.00 93.19 136 LYS A C 1
ATOM 1046 O O . LYS A 1 136 ? -15.584 -3.327 29.456 1.00 93.19 136 LYS A O 1
ATOM 1051 N N . GLU A 1 137 ? -15.413 -3.412 27.216 1.00 91.50 137 GLU A N 1
ATOM 1052 C CA . GLU A 1 137 ? -16.650 -4.164 26.989 1.00 91.50 137 GLU A CA 1
ATOM 1053 C C . GLU A 1 137 ? -16.582 -5.562 27.615 1.00 91.50 137 GLU A C 1
ATOM 1055 O O . GLU A 1 137 ? -17.482 -5.951 28.357 1.00 91.50 137 GLU A O 1
ATOM 1060 N N . LYS A 1 138 ? -15.467 -6.278 27.422 1.00 90.38 138 LYS A N 1
ATOM 1061 C CA . LYS A 1 138 ? -15.244 -7.584 28.061 1.00 90.38 138 LYS A CA 1
ATOM 1062 C C . LYS A 1 138 ? -15.195 -7.504 29.582 1.00 90.38 138 LYS A C 1
ATOM 1064 O O . LYS A 1 138 ? -15.733 -8.384 30.240 1.00 90.38 138 LYS A O 1
ATOM 1069 N N . ALA A 1 139 ? -14.571 -6.464 30.136 1.00 92.31 139 ALA A N 1
ATOM 1070 C CA . ALA A 1 139 ? -14.522 -6.261 31.582 1.00 92.31 139 ALA A CA 1
ATOM 1071 C C . ALA A 1 139 ? -15.901 -5.943 32.182 1.00 92.31 139 ALA A C 1
ATOM 1073 O O . ALA A 1 139 ? -16.165 -6.327 33.312 1.00 92.31 139 ALA A O 1
ATOM 1074 N N . ALA A 1 140 ? -16.775 -5.256 31.441 1.00 91.00 140 ALA A N 1
ATOM 1075 C CA . ALA A 1 140 ? -18.139 -4.959 31.880 1.00 91.00 140 ALA A CA 1
ATOM 1076 C C . ALA A 1 140 ? -19.095 -6.163 31.766 1.00 91.00 140 ALA A C 1
ATOM 1078 O O . ALA A 1 140 ? -20.140 -6.171 32.413 1.00 91.00 140 ALA A O 1
ATOM 1079 N N . ALA A 1 141 ? -18.761 -7.148 30.927 1.00 87.38 141 ALA A N 1
ATOM 1080 C CA . ALA A 1 141 ? -19.547 -8.363 30.716 1.00 87.38 141 ALA A CA 1
ATOM 1081 C C . ALA A 1 141 ? -19.152 -9.538 31.638 1.00 87.38 141 ALA A C 1
ATOM 1083 O O . ALA A 1 141 ? -19.819 -10.574 31.598 1.00 87.38 141 ALA A O 1
ATOM 1084 N N . ALA A 1 142 ? -18.071 -9.394 32.414 1.00 77.38 142 ALA A N 1
ATOM 1085 C CA . ALA A 1 142 ? -17.562 -10.375 33.378 1.00 77.38 142 ALA A CA 1
ATOM 1086 C C . ALA A 1 142 ? -18.066 -10.078 34.797 1.00 77.38 142 ALA A C 1
ATOM 1088 O O . ALA A 1 142 ? -18.336 -11.059 35.526 1.00 77.38 142 ALA A O 1
#